Protein AF-A0A967LNQ9-F1 (afdb_monomer)

Solvent-accessible surface area (backbone atoms only — not comparable to full-atom values): 5988 Å² total; per-residue (Å²): 115,72,44,80,48,79,74,99,41,34,38,37,41,39,91,91,47,75,48,76,36,89,73,84,80,89,85,52,70,93,57,44,44,74,39,90,91,31,47,90,76,57,77,95,79,90,86,86,87,87,83,76,76,76,75,50,67,84,67,42,61,86,68,67,69,85,80,59,59,74,50,76,45,76,75,96,58,82,47,72,54,60,68,72,97,110

Foldseek 3Di:
DWEWDDDPWIWIQDPVGIDTDNDDDPPPPLCQLVYPPCVVVDDDDDDDDDDDDDDDPVRCVVVVQPPQDKDWDDDPHIDIDTDDPD

Sequence (86 aa):
MTEVKRNGSFELVTPGGTVTAEKVVFATNAYSHFFKGLKRKQVPAGTYMQATEPLTEEQLEPIGWDGYEGVEDARNLIHFYRRTMD

Nearest PDB structures (foldseek):
  5xla-assembly2_B  TM=2.461E-01  e=1.144E+00  Influenza A virus (A/duck/Czechoslovakia/1956(H4N6))
  4s36-assembly1_A  TM=3.547E-01  e=9.136E+00  Pseudomonas aeruginosa
  6txo-assembly1_F  TM=2.416E-01  e=3.682E+00  Influenza A virus (A/harbour seal/Germany/1/2014(H10N7))
  4bsg-assembly1_B  TM=2.502E-01  e=9.136E+00  Influenza A virus (A/turkey/Italy/214845/2002(H7N3))

Structure (mmCIF, N/CA/C/O backbone):
data_AF-A0A967LNQ9-F1
#
_entry.id   AF-A0A967LNQ9-F1
#
loop_
_atom_site.group_PDB
_atom_site.id
_atom_site.type_symbol
_atom_site.label_atom_id
_atom_site.label_alt_id
_atom_site.label_comp_id
_atom_site.label_asym_id
_atom_site.label_entity_id
_atom_site.label_seq_id
_atom_site.pdbx_PDB_ins_code
_atom_site.Cartn_x
_atom_site.Cartn_y
_atom_site.Cartn_z
_atom_site.occupancy
_atom_site.B_iso_or_equiv
_atom_site.auth_seq_id
_atom_site.auth_comp_id
_atom_site.auth_asym_id
_atom_site.auth_atom_id
_atom_site.pdbx_PDB_model_num
ATOM 1 N N . MET A 1 1 ? -4.993 9.218 20.025 1.00 81.06 1 MET A N 1
ATOM 2 C CA . MET A 1 1 ? -5.121 8.187 18.970 1.00 81.06 1 MET A CA 1
ATOM 3 C C . MET A 1 1 ? -6.600 7.994 18.696 1.00 81.06 1 MET A C 1
ATOM 5 O O . MET A 1 1 ? -7.354 8.067 19.657 1.00 81.06 1 MET A O 1
ATOM 9 N N . THR A 1 2 ? -7.018 7.811 17.443 1.00 92.94 2 THR A N 1
ATOM 10 C CA . THR A 1 2 ? -8.439 7.580 17.144 1.00 92.94 2 THR A CA 1
ATOM 11 C C . THR A 1 2 ? -8.865 6.191 17.614 1.00 92.94 2 THR A C 1
ATOM 13 O O . THR A 1 2 ? -8.245 5.201 17.231 1.00 92.94 2 THR A O 1
ATOM 16 N N . GLU A 1 3 ? -9.919 6.112 18.422 1.00 94.38 3 GLU A N 1
ATOM 17 C CA . GLU A 1 3 ? -10.515 4.862 18.902 1.00 94.38 3 GLU A CA 1
ATOM 18 C C . GLU A 1 3 ? -11.940 4.715 18.354 1.00 94.38 3 GLU A C 1
ATOM 20 O O . GLU A 1 3 ? -12.656 5.705 18.225 1.00 94.38 3 GLU A O 1
ATOM 25 N N . VAL A 1 4 ? -12.357 3.482 18.047 1.00 94.81 4 VAL A N 1
ATOM 26 C CA . VAL A 1 4 ? -13.729 3.160 17.628 1.00 94.81 4 VAL A CA 1
ATOM 27 C C . VAL A 1 4 ? -14.343 2.191 18.634 1.00 94.81 4 VAL A C 1
ATOM 29 O O . VAL A 1 4 ? -13.821 1.093 18.842 1.00 94.81 4 VAL A O 1
ATOM 32 N N . LYS A 1 5 ? -15.464 2.589 19.239 1.00 93.38 5 LYS A N 1
ATOM 33 C CA . LYS A 1 5 ? -16.267 1.787 20.175 1.00 93.38 5 LYS A CA 1
ATOM 34 C C . LYS A 1 5 ? -17.644 1.515 19.577 1.00 93.38 5 LYS A C 1
ATOM 36 O O . LYS A 1 5 ? -18.104 2.255 18.710 1.00 93.38 5 LYS A O 1
ATOM 41 N N . ARG A 1 6 ? -18.306 0.447 20.030 1.00 91.06 6 ARG A N 1
ATOM 42 C CA . ARG A 1 6 ? -19.668 0.100 19.599 1.00 91.06 6 ARG A CA 1
ATOM 43 C C . ARG A 1 6 ? -20.540 -0.222 20.806 1.00 91.06 6 ARG A C 1
ATOM 45 O O . ARG A 1 6 ? -20.321 -1.252 21.431 1.00 91.06 6 ARG A O 1
ATOM 52 N N . ASN A 1 7 ? -21.536 0.624 21.061 1.00 84.25 7 ASN A N 1
ATOM 53 C CA . ASN A 1 7 ? -22.544 0.483 22.116 1.00 84.25 7 ASN A CA 1
ATOM 54 C C . ASN A 1 7 ? -23.898 0.958 21.5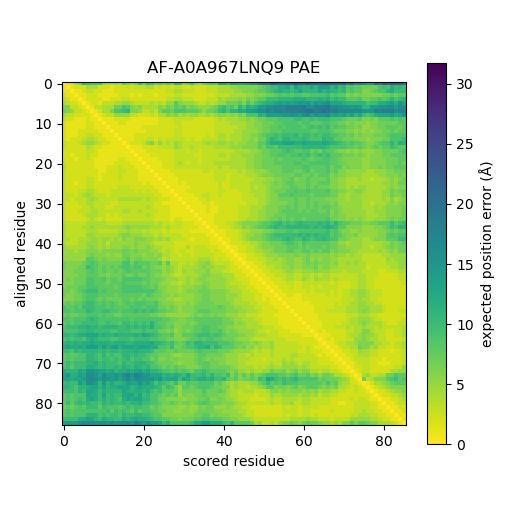56 1.00 84.25 7 ASN A C 1
ATOM 56 O O . ASN A 1 7 ? -24.267 2.119 21.699 1.00 84.25 7 ASN A O 1
ATOM 60 N N . GLY A 1 8 ? -24.612 0.084 20.843 1.00 90.12 8 GLY A N 1
ATOM 61 C CA . GLY A 1 8 ? -25.765 0.478 20.022 1.00 90.12 8 GLY A CA 1
ATOM 62 C C . GLY A 1 8 ? -25.314 1.088 18.690 1.00 90.12 8 GLY A C 1
ATOM 63 O O . GLY A 1 8 ? -25.302 0.385 17.678 1.00 90.12 8 GLY A O 1
ATOM 64 N N . SER A 1 9 ? -24.869 2.348 18.710 1.00 93.06 9 SER A N 1
ATOM 65 C CA . SER A 1 9 ? -24.194 3.031 17.594 1.00 93.06 9 SER A CA 1
ATOM 66 C C . SER A 1 9 ? -22.662 2.974 17.737 1.00 93.06 9 SER A C 1
ATOM 68 O O . SER A 1 9 ? -22.128 2.452 18.726 1.00 93.06 9 SER A O 1
ATOM 70 N N . PHE A 1 10 ? -21.935 3.441 16.720 1.00 96.31 10 PHE A N 1
ATOM 71 C CA . PHE A 1 10 ? -20.488 3.624 16.801 1.00 96.31 10 PHE A CA 1
ATOM 72 C C . PHE A 1 10 ? -20.146 4.976 17.422 1.00 96.31 10 PHE A C 1
ATOM 74 O O . PHE A 1 10 ? -20.751 5.995 17.096 1.00 96.31 10 PHE A O 1
ATOM 81 N N . GLU A 1 11 ? -19.120 4.977 18.265 1.00 96.62 11 GLU A N 1
ATOM 82 C CA . GLU A 1 11 ? -18.523 6.170 18.858 1.00 96.62 11 GLU A CA 1
ATOM 83 C C . GLU A 1 11 ? -17.048 6.232 18.449 1.00 96.62 11 GLU A C 1
ATOM 85 O O . GLU A 1 11 ? -16.291 5.281 18.672 1.00 96.62 11 GLU A O 1
ATOM 90 N N . LEU A 1 12 ? -16.645 7.339 17.826 1.00 95.69 12 LEU A N 1
ATOM 91 C CA . LEU A 1 12 ? -15.275 7.610 17.407 1.00 95.69 12 LEU A CA 1
ATOM 92 C C . LEU A 1 12 ? -14.689 8.682 18.310 1.00 95.69 12 LEU A C 1
ATOM 94 O O . LEU A 1 12 ? -15.134 9.826 18.278 1.00 95.69 12 LEU A O 1
ATOM 98 N N . VAL A 1 13 ? -13.670 8.320 19.082 1.00 95.56 13 VAL A N 1
ATOM 99 C CA . VAL A 1 13 ? -12.954 9.249 19.958 1.00 95.56 13 VAL A CA 1
ATOM 100 C C . VAL A 1 13 ? -11.673 9.665 19.257 1.00 95.56 13 VAL A C 1
ATOM 102 O O . VAL A 1 13 ? -10.820 8.828 18.971 1.00 95.56 13 V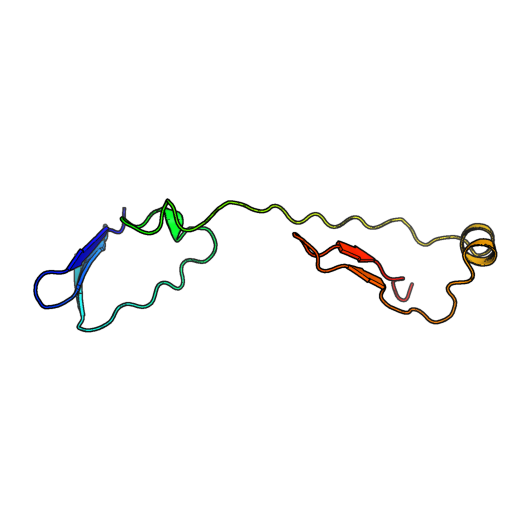AL A O 1
ATOM 105 N N . THR A 1 14 ? -11.531 10.954 18.973 1.00 94.88 14 THR A N 1
ATOM 106 C CA . THR A 1 14 ? -10.343 11.552 18.350 1.00 94.88 14 THR A CA 1
ATOM 107 C C . THR A 1 14 ? -9.723 12.583 19.298 1.00 94.88 14 THR A C 1
ATOM 109 O O . THR A 1 14 ? -10.392 13.032 20.228 1.00 94.88 14 THR A O 1
ATOM 112 N N . PRO A 1 15 ? -8.474 13.036 19.067 1.00 95.62 15 PRO A N 1
ATOM 113 C CA . PRO A 1 15 ? -7.913 14.148 19.838 1.00 95.62 15 PRO A CA 1
ATOM 114 C C . PRO A 1 15 ? -8.736 15.447 19.764 1.00 95.62 15 PRO A C 1
ATOM 116 O O . PRO A 1 15 ? -8.663 16.253 20.682 1.00 95.62 15 PRO A O 1
ATOM 119 N N . GLY A 1 16 ? -9.502 15.652 18.685 1.00 96.56 16 GLY A N 1
ATOM 120 C CA . GLY A 1 16 ? -10.325 16.848 18.475 1.00 96.56 16 GLY A CA 1
ATOM 121 C C . GLY A 1 16 ? -11.760 16.734 18.995 1.00 96.56 16 GLY A C 1
ATOM 122 O O . GLY A 1 16 ? -12.522 17.686 18.861 1.00 96.56 16 GLY A O 1
ATOM 123 N N . GLY A 1 17 ? -12.146 15.587 19.560 1.00 96.50 17 GLY A N 1
ATOM 124 C CA . GLY A 1 17 ? -13.491 15.350 20.076 1.00 96.50 17 GLY A CA 1
ATOM 125 C C . GLY A 1 17 ? -14.076 14.005 19.659 1.00 96.50 17 GLY A C 1
ATOM 126 O O . GLY A 1 17 ? -13.392 13.150 19.081 1.00 96.50 17 GLY A O 1
ATOM 127 N N . THR A 1 18 ? -15.362 13.839 19.958 1.00 96.62 18 THR A N 1
ATOM 128 C CA . THR A 1 18 ? -16.100 12.586 19.788 1.00 96.62 18 THR A CA 1
ATOM 129 C C . THR A 1 18 ? -17.208 12.737 18.753 1.00 96.62 18 THR A C 1
ATOM 131 O O . THR A 1 18 ? -17.959 13.709 18.783 1.00 96.62 18 THR A O 1
ATOM 134 N N . VAL A 1 19 ? -17.336 11.752 17.864 1.00 96.25 19 VAL A N 1
ATOM 135 C CA . VAL A 1 19 ? -18.410 11.672 16.863 1.00 96.25 19 VAL A 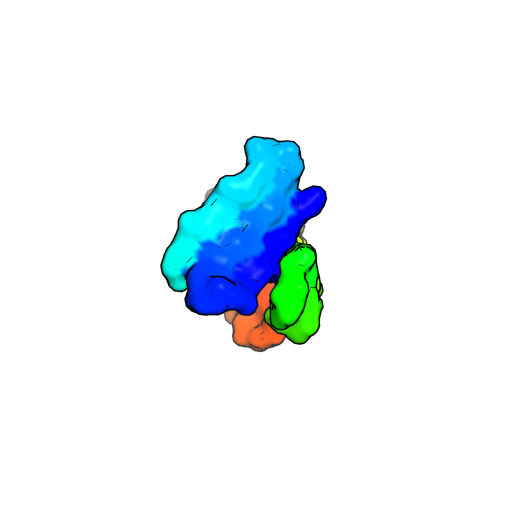CA 1
ATOM 136 C C . VAL A 1 19 ? -19.180 10.369 17.050 1.00 96.25 19 VAL A C 1
ATOM 138 O O . VAL A 1 19 ? -18.574 9.314 17.232 1.00 96.25 19 VAL A O 1
ATOM 141 N N . THR A 1 20 ? -20.509 10.429 16.974 1.00 97.06 20 THR A N 1
ATOM 142 C CA . THR A 1 20 ? -21.374 9.243 16.960 1.00 97.06 20 THR A CA 1
ATOM 143 C C . THR A 1 20 ? -21.927 9.007 15.557 1.00 97.06 20 THR A C 1
ATOM 145 O O . THR A 1 20 ? -22.232 9.951 14.831 1.00 97.06 20 THR A O 1
ATOM 148 N N . ALA A 1 21 ? -22.013 7.743 15.145 1.00 96.50 21 ALA A N 1
ATOM 149 C CA . ALA A 1 21 ? -22.503 7.365 13.823 1.00 96.50 21 ALA A CA 1
ATOM 150 C C . ALA A 1 21 ? -23.124 5.963 13.830 1.00 96.50 21 ALA A C 1
ATOM 152 O O . ALA A 1 21 ? -22.690 5.077 14.563 1.00 96.50 21 ALA A O 1
ATOM 153 N N . GLU A 1 22 ? -24.110 5.715 12.969 1.00 97.19 22 GLU A N 1
ATOM 154 C CA . GLU A 1 22 ? -24.672 4.364 12.804 1.00 97.19 22 GLU A CA 1
ATOM 155 C C . GLU A 1 22 ? -23.758 3.430 12.001 1.00 97.19 22 GLU A C 1
ATOM 157 O O . GLU A 1 22 ? -23.790 2.211 12.170 1.00 97.19 22 GLU A O 1
ATOM 162 N N . LYS A 1 23 ? -22.927 3.997 11.121 1.00 95.25 23 LYS A N 1
ATOM 163 C CA . LYS A 1 23 ? -22.002 3.266 10.251 1.00 95.25 23 LYS A CA 1
ATOM 164 C C . LYS A 1 23 ? -20.634 3.935 10.263 1.00 95.25 23 LYS A C 1
ATOM 166 O O . LYS A 1 23 ? -20.535 5.156 10.328 1.00 95.25 23 LYS A O 1
ATOM 171 N N . VAL A 1 24 ? -19.587 3.121 10.151 1.00 94.06 24 VAL A N 1
ATOM 172 C CA . VAL A 1 24 ? -18.190 3.565 10.078 1.00 94.06 24 VAL A CA 1
ATOM 173 C C . VAL A 1 24 ? -17.509 2.867 8.912 1.00 94.06 24 VAL A C 1
ATOM 175 O O . VAL A 1 24 ? -17.643 1.654 8.753 1.00 94.06 24 VAL A O 1
ATOM 178 N N . VAL A 1 25 ? -16.762 3.632 8.116 1.00 94.75 25 VAL A N 1
ATOM 179 C CA . VAL A 1 25 ? -15.931 3.122 7.021 1.00 94.75 25 VAL A CA 1
ATOM 180 C C . VAL A 1 25 ? -14.466 3.326 7.386 1.00 94.75 25 VAL A C 1
ATOM 182 O O . VAL A 1 25 ? -14.038 4.442 7.671 1.00 94.75 25 VAL A O 1
ATOM 185 N N . PHE A 1 26 ? -13.684 2.248 7.359 1.00 93.62 26 PHE A N 1
ATOM 186 C CA . PHE A 1 26 ? -12.236 2.320 7.536 1.00 93.62 26 PHE A CA 1
ATOM 187 C C . PHE A 1 26 ? -11.563 2.599 6.190 1.00 93.62 26 PHE A C 1
ATOM 189 O O . PHE A 1 26 ? -11.312 1.684 5.413 1.00 93.62 26 PHE A O 1
ATOM 196 N N . ALA A 1 27 ? -11.258 3.870 5.930 1.00 94.75 27 ALA A N 1
ATOM 197 C CA . ALA A 1 27 ? -10.508 4.330 4.756 1.00 94.75 27 ALA A CA 1
ATOM 198 C C . ALA A 1 27 ? -9.049 4.690 5.109 1.00 94.75 27 ALA A C 1
ATOM 200 O O . ALA A 1 27 ? -8.474 5.639 4.587 1.00 94.75 27 ALA A O 1
ATOM 201 N N . THR A 1 28 ? -8.446 3.952 6.045 1.00 93.62 28 THR A N 1
ATOM 202 C CA . THR A 1 28 ? -7.145 4.281 6.660 1.00 93.62 28 THR A CA 1
ATOM 203 C C . THR A 1 28 ? -5.948 3.571 6.028 1.00 93.62 28 THR A C 1
ATOM 205 O O . THR A 1 28 ? -4.850 3.595 6.582 1.00 93.62 28 THR A O 1
ATOM 208 N N . ASN A 1 29 ? -6.140 2.938 4.867 1.00 92.81 29 ASN A N 1
ATOM 209 C CA . ASN A 1 29 ? -5.083 2.268 4.108 1.00 92.81 29 ASN A CA 1
ATOM 210 C C . ASN A 1 29 ? -4.287 1.268 4.992 1.00 92.81 29 ASN A C 1
ATOM 212 O O . ASN A 1 29 ? -4.880 0.533 5.799 1.00 92.81 29 ASN A O 1
ATOM 216 N N . ALA A 1 30 ? -2.955 1.254 4.888 1.00 92.50 30 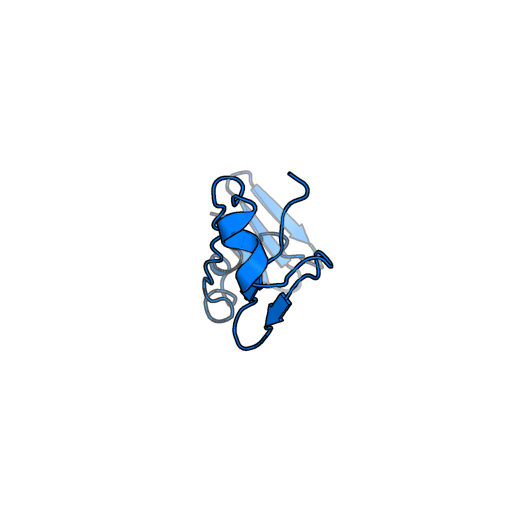ALA A N 1
ATOM 217 C CA . ALA A 1 30 ? -2.062 0.420 5.693 1.00 92.50 30 ALA A CA 1
ATOM 218 C C . ALA A 1 30 ? -2.151 0.660 7.215 1.00 92.50 30 ALA A C 1
ATOM 220 O O . ALA A 1 30 ? -1.665 -0.171 7.971 1.00 92.50 30 ALA A O 1
ATOM 221 N N . TYR A 1 31 ? -2.786 1.737 7.691 1.00 92.88 31 TYR A N 1
ATOM 222 C CA . TYR A 1 31 ? -2.890 2.073 9.120 1.00 92.88 31 TYR A CA 1
ATOM 223 C C . TYR A 1 31 ? -4.098 1.449 9.829 1.00 92.88 31 TYR A C 1
ATOM 225 O O . TYR A 1 31 ? -4.280 1.629 11.033 1.00 92.88 31 TYR A O 1
ATOM 233 N N . SER A 1 32 ? -4.929 0.689 9.114 1.00 93.75 32 SER A N 1
ATOM 234 C CA . SER A 1 32 ? -6.148 0.083 9.672 1.00 93.75 32 SER A CA 1
ATOM 235 C C . SER A 1 32 ? -5.863 -0.882 10.834 1.00 93.75 32 SER A C 1
ATOM 237 O O . SER A 1 32 ? -6.687 -1.035 11.734 1.00 93.75 32 SER A O 1
ATOM 239 N N . HIS A 1 33 ? -4.670 -1.483 10.875 1.00 92.62 33 HIS A N 1
ATOM 240 C CA . HIS A 1 33 ? -4.205 -2.322 11.984 1.00 92.62 33 HIS A CA 1
ATOM 241 C C . HIS A 1 33 ? -4.111 -1.600 13.344 1.00 92.62 33 HIS A C 1
ATOM 243 O O . HIS A 1 33 ? -3.991 -2.271 14.371 1.00 92.62 33 HIS A O 1
ATOM 249 N N . PHE A 1 34 ? -4.186 -0.265 13.381 1.00 92.06 34 PHE A N 1
ATOM 250 C CA . PHE A 1 34 ? -4.252 0.501 14.626 1.00 92.06 34 PHE A CA 1
ATOM 251 C C . PHE A 1 34 ? -5.609 0.428 15.332 1.00 92.06 34 PHE A C 1
ATOM 253 O O . PHE A 1 34 ? -5.684 0.699 16.531 1.00 92.06 34 PHE A O 1
ATOM 260 N N . PHE A 1 35 ? -6.674 0.027 14.636 1.00 92.25 35 PHE A N 1
ATOM 261 C CA . PHE A 1 35 ? -7.984 -0.134 15.256 1.00 92.25 35 PHE A CA 1
ATOM 262 C C . PHE A 1 35 ? -8.130 -1.507 15.914 1.00 92.25 35 PHE A C 1
ATOM 264 O O . PHE A 1 35 ? -7.711 -2.551 15.392 1.00 92.25 35 PHE A O 1
ATOM 271 N N . LYS A 1 36 ? -8.775 -1.516 17.085 1.00 88.44 36 LYS A N 1
ATOM 272 C CA . LYS A 1 36 ? -9.061 -2.736 17.841 1.00 88.44 36 LYS A CA 1
ATOM 273 C C . LYS A 1 36 ? -9.835 -3.731 16.966 1.00 88.44 36 LYS A C 1
ATOM 275 O O . LYS A 1 36 ? -10.797 -3.375 16.298 1.00 88.44 36 LYS A O 1
ATOM 280 N N . GLY A 1 37 ? -9.398 -4.991 16.962 1.00 88.44 37 GLY A N 1
ATOM 281 C CA . GLY A 1 37 ? -10.005 -6.063 16.161 1.00 88.44 37 GLY A CA 1
ATOM 282 C C . GLY A 1 37 ? -9.522 -6.154 14.707 1.00 88.44 37 GLY A C 1
ATOM 283 O O . GLY A 1 37 ? -9.769 -7.176 14.065 1.00 88.44 37 GLY A O 1
ATOM 284 N N . LEU A 1 38 ? -8.790 -5.153 14.199 1.00 91.50 38 LEU A N 1
ATOM 285 C CA . LEU A 1 38 ? -8.211 -5.176 12.849 1.00 91.50 38 LEU A CA 1
ATOM 286 C C . LEU A 1 38 ? -6.724 -5.547 12.832 1.00 91.50 38 LEU A C 1
ATOM 288 O O . LEU A 1 38 ? -6.247 -6.071 11.830 1.00 91.50 38 LEU A O 1
ATOM 292 N N . LYS A 1 39 ? -6.002 -5.388 13.952 1.00 90.38 39 LYS A N 1
ATOM 293 C C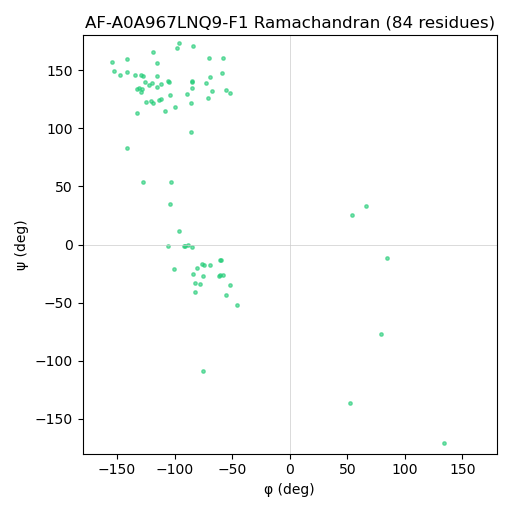A . LYS A 1 39 ? -4.559 -5.691 14.047 1.00 90.38 39 LYS A CA 1
ATOM 294 C C . LYS A 1 39 ? -4.162 -7.091 13.557 1.00 90.38 39 LYS A C 1
ATOM 296 O O . LYS A 1 39 ? -3.080 -7.266 13.019 1.00 90.38 39 LYS A O 1
ATOM 301 N N . ARG A 1 40 ? -5.016 -8.100 13.760 1.00 93.06 40 ARG A N 1
ATOM 302 C CA . ARG A 1 40 ? -4.754 -9.499 13.358 1.00 93.06 40 ARG A CA 1
ATOM 303 C C . ARG A 1 40 ? -5.269 -9.842 11.955 1.00 93.06 40 ARG A C 1
ATOM 305 O O . ARG A 1 40 ? -5.113 -10.978 11.531 1.00 93.06 40 ARG A O 1
ATOM 312 N N . LYS A 1 41 ? -5.899 -8.886 11.265 1.00 91.94 41 LYS A N 1
ATOM 313 C CA . LYS A 1 41 ? -6.503 -9.051 9.932 1.00 91.94 41 LYS A CA 1
ATOM 314 C C . LYS A 1 41 ? -5.686 -8.398 8.814 1.00 91.94 41 LYS A C 1
ATOM 316 O O . LYS A 1 41 ? -6.090 -8.458 7.661 1.00 91.94 41 LYS A O 1
ATOM 321 N N . GLN A 1 42 ? -4.575 -7.751 9.154 1.00 92.06 42 GLN A N 1
ATOM 322 C CA . GLN A 1 42 ? -3.693 -7.076 8.212 1.00 92.06 42 GLN A CA 1
ATOM 323 C C . GLN A 1 42 ? -2.255 -7.486 8.518 1.00 92.06 42 GLN A C 1
ATOM 325 O O . GLN A 1 42 ? -1.838 -7.485 9.676 1.00 92.06 42 GLN A O 1
ATOM 330 N N . VAL A 1 43 ? -1.512 -7.834 7.474 1.00 89.06 43 VAL A N 1
ATOM 331 C CA . VAL A 1 43 ? -0.070 -8.075 7.527 1.00 89.06 43 VAL A CA 1
ATOM 332 C C . VAL A 1 43 ? 0.607 -7.085 6.580 1.00 89.06 43 VAL A C 1
ATOM 334 O O . VAL A 1 43 ? 0.053 -6.810 5.513 1.00 89.06 43 VAL A O 1
ATOM 337 N N . PRO A 1 44 ? 1.751 -6.493 6.957 1.00 88.88 44 PRO A N 1
ATOM 338 C CA . PRO A 1 44 ? 2.482 -5.621 6.052 1.00 88.88 44 PRO A CA 1
ATOM 339 C C . PRO A 1 44 ? 3.058 -6.449 4.898 1.00 88.88 44 PRO A C 1
ATOM 341 O O . PRO A 1 44 ? 3.689 -7.480 5.125 1.00 88.88 44 PRO A O 1
ATOM 344 N N . ALA A 1 45 ? 2.860 -5.973 3.673 1.00 89.00 45 ALA A N 1
ATOM 345 C CA . ALA A 1 45 ? 3.502 -6.494 2.475 1.00 89.00 45 ALA A CA 1
ATOM 346 C C . ALA A 1 45 ? 4.222 -5.334 1.781 1.00 89.00 45 ALA A C 1
ATOM 348 O O . ALA A 1 45 ? 3.608 -4.308 1.490 1.00 89.00 45 ALA A O 1
ATOM 349 N N . GLY A 1 46 ? 5.530 -5.478 1.572 1.00 88.31 46 GLY A N 1
ATOM 350 C CA . GLY A 1 46 ? 6.336 -4.511 0.834 1.00 88.31 46 GLY A CA 1
ATOM 351 C C . GLY A 1 46 ? 6.337 -4.852 -0.650 1.00 88.31 46 GLY A C 1
ATOM 352 O O . GLY A 1 46 ? 6.612 -5.994 -1.012 1.00 88.31 46 GLY A O 1
ATOM 353 N N . THR A 1 47 ? 6.043 -3.867 -1.493 1.00 88.88 47 THR A N 1
ATOM 354 C CA . THR A 1 47 ? 6.297 -3.939 -2.935 1.00 88.88 47 THR A CA 1
ATOM 355 C C . THR A 1 47 ? 7.505 -3.072 -3.260 1.00 88.88 47 THR A C 1
ATOM 357 O O . THR A 1 47 ? 7.666 -1.992 -2.687 1.00 88.88 47 THR A O 1
ATOM 360 N N . TYR A 1 48 ? 8.361 -3.556 -4.152 1.00 90.44 48 TYR A N 1
ATOM 361 C CA . TYR A 1 48 ? 9.580 -2.873 -4.562 1.00 90.44 48 TYR A CA 1
ATOM 362 C C . TYR A 1 48 ? 9.610 -2.801 -6.077 1.00 90.44 48 TYR A C 1
ATOM 364 O O . TYR A 1 48 ? 9.366 -3.794 -6.759 1.00 90.44 48 TYR A O 1
ATOM 372 N N . MET A 1 49 ? 9.936 -1.621 -6.585 1.00 92.75 49 MET A N 1
ATOM 373 C CA . MET A 1 49 ? 10.134 -1.378 -8.005 1.00 92.75 49 MET A CA 1
ATOM 374 C C . MET A 1 49 ? 11.606 -1.092 -8.251 1.00 92.75 49 MET A C 1
ATOM 376 O O . MET A 1 49 ? 12.246 -0.388 -7.471 1.00 92.75 49 MET A O 1
ATOM 380 N N . GLN A 1 50 ? 12.128 -1.654 -9.331 1.00 93.06 50 GLN A N 1
ATOM 381 C CA . GLN A 1 50 ? 13.484 -1.429 -9.809 1.00 93.06 50 GLN A CA 1
ATOM 382 C C . GLN A 1 50 ? 13.387 -0.993 -11.266 1.00 93.06 50 GLN A C 1
ATOM 384 O O . GLN A 1 50 ? 12.563 -1.518 -12.013 1.00 93.06 50 GLN A O 1
ATOM 389 N N . ALA A 1 51 ? 14.215 -0.028 -11.640 1.00 94.69 51 ALA A N 1
ATOM 390 C CA . ALA A 1 51 ? 14.382 0.428 -13.008 1.00 94.69 51 ALA A CA 1
ATOM 391 C C . ALA A 1 51 ? 15.875 0.395 -13.333 1.00 94.69 51 ALA A C 1
ATOM 393 O O . ALA A 1 51 ? 16.707 0.635 -12.452 1.00 94.69 51 ALA A O 1
ATOM 394 N N . THR A 1 52 ? 16.200 0.063 -14.573 1.00 93.88 52 THR A N 1
ATOM 395 C CA . THR A 1 52 ? 17.558 0.144 -15.107 1.00 93.88 52 THR A CA 1
ATOM 396 C C . THR A 1 52 ? 17.715 1.446 -15.887 1.00 93.88 52 THR A C 1
ATOM 398 O O . THR A 1 52 ? 16.730 2.114 -16.197 1.00 93.88 52 THR A O 1
ATOM 401 N N . GLU A 1 53 ? 18.951 1.786 -16.242 1.00 95.00 53 GLU A N 1
ATOM 402 C CA . GLU A 1 53 ? 19.196 2.638 -17.411 1.00 95.00 53 GLU A CA 1
ATOM 403 C C . GLU A 1 53 ? 18.592 1.968 -18.669 1.00 95.00 53 GLU A C 1
ATOM 405 O O . GLU A 1 53 ? 18.379 0.742 -18.652 1.00 95.00 53 GLU A O 1
ATOM 410 N N . PRO A 1 54 ? 18.336 2.718 -19.758 1.00 93.69 54 PRO A N 1
ATOM 411 C CA . PRO A 1 54 ? 17.943 2.128 -21.031 1.00 93.69 54 PRO A CA 1
ATOM 412 C C . PRO A 1 54 ? 18.926 1.032 -21.449 1.00 93.69 54 PRO A C 1
ATOM 414 O O . PRO A 1 54 ? 20.146 1.219 -21.410 1.00 93.69 54 PRO A O 1
ATOM 417 N N . LEU A 1 55 ? 18.392 -0.130 -21.817 1.00 93.06 55 LEU A N 1
ATOM 418 C CA . LEU A 1 55 ? 19.212 -1.232 -22.305 1.00 93.06 55 LEU A CA 1
ATOM 419 C C . LEU A 1 55 ? 19.708 -0.906 -23.716 1.00 93.06 55 LEU A C 1
ATOM 421 O O . LEU A 1 55 ? 18.953 -0.393 -24.541 1.00 93.06 55 LEU A O 1
ATOM 425 N N . THR A 1 56 ? 20.972 -1.215 -24.003 1.00 94.56 56 THR A N 1
ATOM 426 C CA . THR A 1 56 ? 21.500 -1.085 -25.365 1.00 94.56 56 THR A CA 1
ATOM 427 C C . THR A 1 56 ? 20.890 -2.144 -26.281 1.00 94.56 56 THR A C 1
ATOM 429 O O . THR A 1 56 ? 20.428 -3.190 -25.822 1.00 94.56 56 THR A O 1
ATOM 432 N N . GLU A 1 57 ? 20.944 -1.914 -27.593 1.00 93.19 57 GLU A N 1
ATOM 433 C CA . GLU A 1 57 ? 20.459 -2.882 -28.586 1.00 93.19 57 GLU A CA 1
ATOM 434 C C . GLU A 1 57 ? 21.126 -4.259 -28.419 1.00 93.19 57 GLU A C 1
ATOM 436 O O . GLU A 1 57 ? 20.455 -5.283 -28.372 1.00 93.19 57 GLU A O 1
ATOM 441 N N . GLU A 1 58 ? 22.446 -4.276 -28.198 1.00 96.25 58 GLU A N 1
ATOM 442 C CA . GLU A 1 58 ? 23.220 -5.503 -27.956 1.00 96.25 58 GLU A CA 1
ATOM 443 C C . GLU A 1 58 ? 22.772 -6.266 -26.693 1.00 96.25 58 GLU A C 1
ATOM 445 O O . GLU A 1 58 ? 22.949 -7.480 -26.604 1.00 96.25 58 GLU A O 1
ATOM 450 N N . GLN A 1 59 ? 22.202 -5.569 -25.702 1.00 94.94 59 GLN A N 1
ATOM 451 C CA . GLN A 1 59 ? 21.644 -6.185 -24.494 1.00 94.94 59 GLN A CA 1
ATOM 452 C C . GLN A 1 59 ? 20.224 -6.717 -24.719 1.00 94.94 59 GLN A C 1
ATOM 4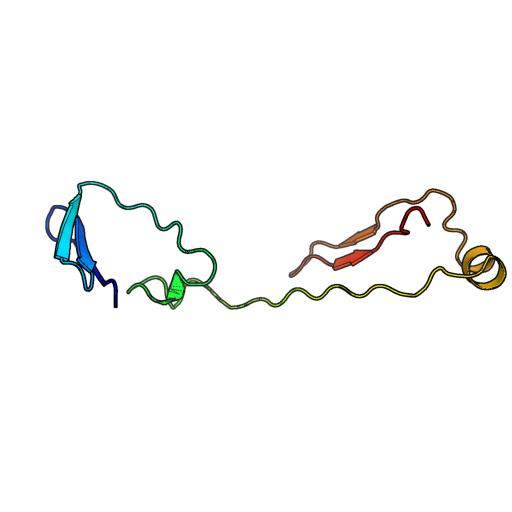54 O O . GLN A 1 59 ? 19.856 -7.716 -24.101 1.00 94.94 59 GLN A O 1
ATOM 459 N N . LEU A 1 60 ? 19.430 -6.058 -25.569 1.00 93.12 60 LEU A N 1
ATOM 460 C CA . LEU A 1 60 ? 18.032 -6.404 -25.842 1.00 93.12 60 LEU A CA 1
ATOM 461 C C . LEU A 1 60 ? 17.878 -7.532 -26.866 1.00 93.12 60 LEU A C 1
ATOM 463 O O . LEU A 1 60 ? 17.053 -8.418 -26.636 1.00 93.12 60 LEU A O 1
ATOM 467 N N . GLU A 1 61 ? 18.674 -7.539 -27.941 1.00 94.75 61 GLU A N 1
ATOM 468 C CA . GLU A 1 61 ? 18.616 -8.554 -29.007 1.00 94.75 61 GLU A CA 1
ATOM 469 C C . GLU A 1 61 ? 18.536 -10.001 -28.481 1.00 94.75 61 GLU A C 1
ATOM 471 O O . GLU A 1 61 ? 17.614 -10.725 -28.863 1.00 94.75 61 GLU A O 1
ATOM 476 N N . PRO A 1 62 ? 19.426 -10.460 -27.574 1.00 96.56 62 PRO A N 1
ATOM 477 C CA . PRO A 1 62 ? 19.376 -11.839 -27.087 1.00 96.56 62 PRO A CA 1
ATOM 478 C C . PRO A 1 62 ? 18.163 -12.138 -26.191 1.00 96.56 62 PRO A C 1
ATOM 480 O O . PRO A 1 62 ? 17.851 -13.309 -25.975 1.00 96.56 62 PRO A O 1
ATOM 483 N N . ILE A 1 63 ? 17.488 -11.115 -25.650 1.00 93.62 63 ILE A N 1
ATOM 484 C CA . ILE A 1 63 ? 16.249 -11.263 -24.868 1.00 93.62 63 ILE A CA 1
ATOM 485 C C . ILE A 1 63 ? 15.057 -11.482 -25.813 1.00 93.62 63 ILE A C 1
ATOM 487 O O . ILE A 1 63 ? 14.132 -12.216 -25.465 1.00 93.62 63 ILE A O 1
ATOM 491 N N . GLY A 1 64 ? 15.081 -10.868 -27.003 1.00 93.12 64 GLY A N 1
ATOM 492 C CA . GLY A 1 64 ? 14.044 -11.020 -28.029 1.00 93.12 64 GLY A CA 1
ATOM 493 C C . GLY A 1 64 ? 12.684 -10.442 -27.628 1.00 93.12 64 GL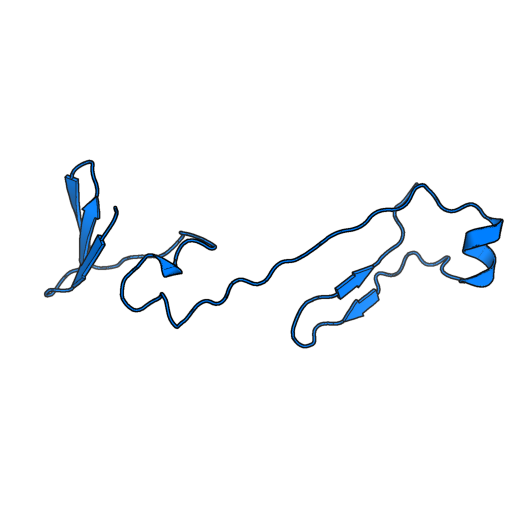Y A C 1
ATOM 494 O O . GLY A 1 64 ? 11.645 -11.000 -27.979 1.00 93.12 64 GLY A O 1
ATOM 495 N N . TRP A 1 65 ? 12.671 -9.359 -26.844 1.00 92.88 65 TRP A N 1
ATOM 496 C CA . TRP A 1 65 ? 11.455 -8.789 -26.251 1.00 92.88 65 TRP A CA 1
ATOM 497 C C . TRP A 1 65 ? 10.968 -7.526 -26.976 1.00 92.88 65 TRP A C 1
ATOM 499 O O . TRP A 1 65 ? 10.773 -6.468 -26.372 1.00 92.88 65 TRP A O 1
ATOM 509 N N . ASP A 1 66 ? 10.775 -7.622 -28.287 1.00 89.75 66 ASP A N 1
ATOM 510 C CA . ASP A 1 66 ? 10.432 -6.478 -29.147 1.00 89.75 66 ASP A CA 1
ATOM 511 C C . ASP A 1 66 ? 8.974 -6.022 -29.038 1.00 89.75 66 ASP A C 1
ATOM 513 O O . ASP A 1 66 ? 8.642 -4.908 -29.436 1.00 89.75 66 ASP A O 1
ATOM 517 N N . GLY A 1 67 ? 8.092 -6.861 -28.492 1.00 90.88 67 GLY A N 1
ATOM 518 C CA . GLY A 1 67 ? 6.654 -6.592 -28.422 1.00 90.88 67 GLY A CA 1
ATOM 519 C C . GLY A 1 67 ? 6.204 -5.743 -27.229 1.00 90.88 67 GLY A C 1
ATOM 520 O O . GLY A 1 67 ? 5.021 -5.413 -27.137 1.00 90.88 67 GLY A O 1
ATOM 521 N N . TYR A 1 68 ? 7.123 -5.349 -26.336 1.00 91.56 68 TYR A N 1
ATOM 522 C CA . TYR A 1 68 ? 6.837 -4.533 -25.143 1.00 91.56 68 TYR A CA 1
ATOM 523 C C . TYR A 1 68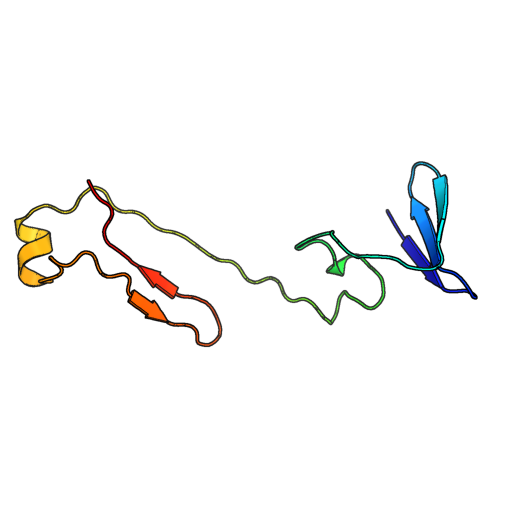 ? 5.740 -5.119 -24.239 1.00 91.56 68 TYR A C 1
ATOM 525 O O . TYR A 1 68 ? 5.068 -4.393 -23.498 1.00 91.56 68 TYR A O 1
ATOM 533 N N . GLU A 1 69 ? 5.539 -6.434 -24.285 1.00 93.69 69 GLU A N 1
ATOM 534 C CA . GLU A 1 69 ? 4.557 -7.105 -23.450 1.00 93.69 69 GLU A CA 1
ATOM 535 C C . GLU A 1 69 ? 4.874 -6.859 -21.971 1.00 93.69 69 GLU A C 1
ATOM 537 O O . GLU A 1 69 ? 6.028 -6.725 -21.576 1.00 93.69 69 GLU A O 1
ATOM 542 N N . GLY A 1 70 ? 3.847 -6.793 -21.129 1.00 93.31 70 GLY A N 1
ATOM 543 C CA . GLY A 1 70 ? 4.040 -6.910 -19.689 1.00 93.31 70 GLY A CA 1
ATOM 544 C C . GLY A 1 70 ? 4.053 -8.383 -19.308 1.00 93.31 70 GLY A C 1
ATOM 545 O O . GLY A 1 70 ? 3.178 -9.129 -19.745 1.00 93.31 70 GLY A O 1
ATOM 546 N N . VAL A 1 71 ? 5.002 -8.797 -18.472 1.00 91.94 71 VAL A N 1
ATOM 547 C CA . VAL A 1 71 ? 4.943 -10.108 -17.822 1.00 91.94 71 VAL A CA 1
ATOM 548 C C . VAL A 1 71 ? 4.527 -9.905 -16.378 1.00 91.94 71 VAL A C 1
ATOM 550 O O . VAL A 1 71 ? 5.128 -9.099 -15.664 1.00 91.94 71 VAL A O 1
ATOM 553 N N . GLU A 1 72 ? 3.509 -10.645 -15.946 1.00 93.81 72 GLU A N 1
ATOM 554 C CA . GLU A 1 72 ? 3.034 -10.640 -14.568 1.00 93.81 72 GLU A CA 1
ATOM 555 C C . GLU A 1 72 ? 2.908 -12.055 -13.997 1.00 93.81 72 GLU A C 1
ATOM 557 O O . GLU A 1 72 ? 2.571 -13.014 -14.689 1.00 93.81 72 GLU A O 1
ATOM 562 N N . ASP A 1 73 ? 3.176 -12.164 -12.701 1.00 91.81 73 ASP A N 1
ATOM 563 C CA . ASP A 1 73 ? 2.890 -13.324 -11.868 1.00 91.81 73 ASP A CA 1
ATOM 564 C C . ASP A 1 73 ? 2.146 -12.846 -10.618 1.00 91.81 73 ASP A C 1
ATOM 566 O O . ASP A 1 73 ? 2.564 -11.893 -9.956 1.00 91.81 73 ASP A O 1
ATOM 570 N N . ALA A 1 74 ? 1.042 -13.514 -10.291 1.00 85.50 74 ALA A N 1
ATOM 571 C CA . ALA A 1 74 ? 0.129 -13.135 -9.216 1.00 85.50 74 ALA A CA 1
ATOM 572 C C . ALA A 1 74 ? -0.114 -14.308 -8.255 1.00 85.50 74 ALA A C 1
ATOM 574 O O . ALA A 1 74 ? -1.250 -14.706 -8.003 1.00 85.50 74 ALA A O 1
ATOM 575 N N . ARG A 1 75 ? 0.971 -14.890 -7.727 1.00 84.38 75 ARG A N 1
ATOM 576 C CA . ARG A 1 75 ? 0.905 -15.917 -6.674 1.00 84.38 75 ARG A CA 1
ATOM 577 C C . ARG A 1 75 ? 0.571 -15.278 -5.321 1.00 84.38 75 ARG A C 1
ATOM 579 O O . ARG A 1 75 ? -0.547 -14.841 -5.087 1.00 84.38 75 ARG A O 1
ATOM 586 N N . ASN A 1 76 ? 1.532 -15.218 -4.402 1.00 82.06 76 ASN A N 1
ATOM 587 C CA . ASN A 1 76 ? 1.305 -14.624 -3.078 1.00 82.06 76 ASN A CA 1
ATOM 588 C C . ASN A 1 76 ? 1.471 -13.098 -3.083 1.00 82.06 76 ASN A C 1
ATOM 590 O O . ASN A 1 76 ? 0.908 -12.415 -2.232 1.00 82.06 76 ASN A O 1
ATOM 594 N N . LEU A 1 77 ? 2.259 -12.580 -4.025 1.00 85.12 77 LEU A N 1
ATOM 595 C CA . LEU A 1 77 ? 2.498 -11.165 -4.283 1.00 85.12 77 LEU A CA 1
ATOM 596 C C . LEU A 1 77 ? 2.568 -10.968 -5.798 1.00 85.12 77 LEU A C 1
ATOM 598 O O . LEU A 1 77 ? 2.795 -11.927 -6.538 1.00 85.12 77 LEU A O 1
ATOM 602 N N . ILE A 1 78 ? 2.362 -9.729 -6.236 1.00 88.06 78 ILE A N 1
ATOM 603 C CA . ILE A 1 78 ? 2.418 -9.379 -7.651 1.00 88.06 78 ILE A CA 1
ATOM 604 C C . ILE A 1 78 ? 3.868 -9.078 -8.010 1.00 88.06 78 ILE A C 1
ATOM 606 O O . ILE A 1 78 ? 4.479 -8.171 -7.441 1.00 88.06 78 ILE A O 1
ATOM 610 N N . HIS A 1 79 ? 4.393 -9.825 -8.971 1.00 89.81 79 HIS A N 1
ATOM 611 C CA . HIS A 1 79 ? 5.666 -9.546 -9.614 1.00 89.81 79 HIS A CA 1
ATOM 612 C C . HIS A 1 79 ? 5.381 -9.189 -11.058 1.00 89.81 79 HIS A C 1
ATOM 614 O O . HIS A 1 79 ? 4.740 -9.963 -11.763 1.00 89.81 79 HIS A O 1
ATOM 620 N N . PHE A 1 80 ? 5.845 -8.027 -11.495 1.00 92.38 80 PHE A N 1
ATOM 621 C CA . PHE A 1 80 ? 5.687 -7.622 -12.878 1.00 92.38 80 PHE A CA 1
ATOM 622 C C . PHE A 1 80 ? 6.922 -6.899 -13.372 1.00 92.38 80 PHE A C 1
ATOM 624 O O . PHE A 1 80 ? 7.619 -6.221 -12.615 1.00 92.38 80 PHE A O 1
ATOM 631 N N . TYR A 1 81 ? 7.179 -7.063 -14.656 1.00 92.75 81 TYR A N 1
ATOM 632 C CA . TYR A 1 81 ? 8.250 -6.390 -15.356 1.00 92.75 81 TYR A CA 1
ATOM 633 C C . TYR A 1 81 ? 7.805 -6.153 -16.794 1.00 92.75 81 TYR A C 1
ATOM 635 O O . TYR A 1 81 ? 7.018 -6.907 -17.368 1.00 92.75 81 TYR A O 1
ATOM 643 N N . ARG A 1 82 ? 8.256 -5.031 -17.338 1.00 93.56 82 ARG A N 1
ATOM 644 C CA . ARG A 1 82 ? 7.969 -4.599 -18.700 1.00 93.56 82 ARG A CA 1
ATOM 645 C C . ARG A 1 82 ? 9.094 -3.693 -19.163 1.00 93.56 82 ARG A C 1
ATOM 647 O O . ARG A 1 82 ? 9.732 -3.044 -18.330 1.00 93.56 82 ARG A O 1
ATOM 654 N N . ARG A 1 83 ? 9.263 -3.579 -20.474 1.00 93.62 83 ARG A N 1
ATOM 655 C CA . ARG A 1 83 ? 10.073 -2.509 -21.060 1.00 93.62 83 ARG A CA 1
ATOM 656 C C . ARG A 1 83 ? 9.381 -1.155 -20.875 1.00 93.62 83 ARG A C 1
ATOM 658 O O . ARG A 1 83 ? 8.149 -1.062 -20.890 1.00 93.62 83 ARG A O 1
ATOM 665 N N . THR A 1 84 ? 10.170 -0.112 -20.656 1.00 91.25 84 THR A N 1
ATOM 666 C CA . THR A 1 84 ? 9.722 1.278 -20.790 1.00 91.25 84 THR A CA 1
ATOM 667 C C . THR A 1 84 ? 9.814 1.703 -22.262 1.00 91.25 84 THR A C 1
ATOM 669 O O . THR A 1 84 ? 10.238 0.914 -23.102 1.00 91.25 84 THR A O 1
ATOM 672 N N . MET A 1 85 ? 9.278 2.876 -22.609 1.00 87.75 85 MET A N 1
ATOM 673 C CA . MET A 1 85 ? 9.189 3.323 -24.012 1.00 87.75 85 MET A CA 1
ATOM 674 C C . MET A 1 85 ? 10.500 3.905 -24.551 1.00 87.75 85 MET A C 1
ATOM 676 O O . MET A 1 85 ? 10.636 4.042 -25.765 1.00 87.75 85 MET A O 1
ATOM 680 N N . ASP A 1 86 ? 11.380 4.321 -23.647 1.00 82.69 86 ASP A N 1
ATOM 681 C CA . ASP A 1 86 ? 12.706 4.878 -23.895 1.00 82.69 86 ASP A CA 1
ATOM 682 C C . ASP A 1 86 ? 13.769 3.806 -24.170 1.00 82.69 86 ASP A C 1
ATOM 684 O O . ASP A 1 86 ? 13.603 2.651 -23.707 1.00 82.69 86 ASP A O 1
#

Mean predicted aligned error: 5.59 Å

Secondary structure (DSSP, 8-state):
--EEEEESEEEEEETTEEEEES------GGGGGGSTTTTTS----------PSPPPHHHHTTTT-TT---EEEESSSEEEE-----

pLDDT: mean 92.29, std 3.49, range [81.06, 97.19]

Radius of gyration: 22.96 Å; Cα contacts (8 Å, |Δi|>4): 76;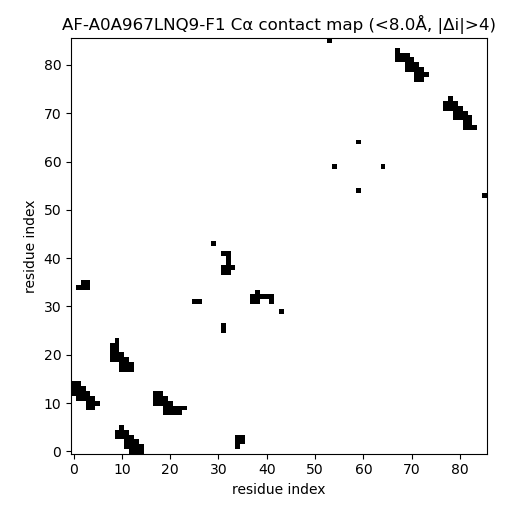 chains: 1; bounding box: 49×33×51 Å